Protein AF-A0A7S4VKI8-F1 (afdb_monomer)

InterPro domains:
  IPR000719 Protein kinase domain [PF00069] (11-103)
  IPR000719 Protein kinase domain [PS50011] (1-103)
  IPR011009 Protein kinase-like domain superfamily [SSF56112] (11-109)

Sequence (135 aa):
SITPPITPFDGHAVDMWGVGTILFTMLVGFDVENGNESEERFVEWAFHNISRGKIHKVLNYLNKEKKIDITFSPELKSLMLEMFWEYPKQRLSLKQVRSHPWMKIGERQTPHVAPRYSGIPQVVTVVSNSRHTHG

Foldseek 3Di:
DDDDDDDDDDVQLVVLLVVLLVVVCQQQVDPPPPDDPVNVVLSVVCLVCLLVLNNVVNVCCCCPVVVSPADDDPQRSVLSNQSSHPDSVSHDGPVVSCVGVVVCVVVVDDDDDDDPDDDGDDDGPDPDDDDDDDD

Mean predicted aligned error: 11.75 Å

Secondary structure (DSSP, 8-state):
--PPP-PPP-HHHHHHHHHHHHHHHHHHT--SSS--HHHHHHHHHHHHHHTTT-HHHHHHHHHHTS-------HHHHHHHHHHS-SSGGGSPPHHHHHHSHHHHHGGG--S-------S----------------

pLDDT: mean 76.26, std 21.87, range [31.27, 96.5]

Radius of gyration: 18.53 Å; Cα contacts (8 Å, |Δi|>4): 76; chains: 1; bounding box: 71×33×47 Å

Nearest PDB structures (foldseek):
  4czu-assembly1_C  TM=5.979E-01  e=2.780E-02  Arabidopsis thaliana
  4ftt-assembly1_A  TM=5.804E-01  e=5.148E-02  Homo sapiens
  4qp1-assembly2_B  TM=5.967E-01  e=2.470E-01  Homo sapiens
  4fv6-assembly1_A  TM=5.883E-01  e=7.157E-01  Homo sapiens
  7n61-assembly1_1F  TM=1.951E-01  e=7.520E+00  Chlamydomonas reinhardtii

Solvent-accessible surface area (backbone atoms only — not comparable to full-atom values): 8586 Å² total; per-residue (Å²): 136,83,77,76,81,81,74,79,85,58,64,69,44,50,50,30,38,53,53,43,50,52,53,51,37,70,72,73,64,66,64,81,89,75,58,48,75,70,48,54,55,44,53,55,54,39,53,60,31,28,36,68,74,36,48,66,59,46,44,50,44,38,36,70,75,66,62,66,76,66,82,76,53,73,49,52,49,50,54,53,40,38,29,36,33,77,53,54,91,66,27,50,50,72,72,50,51,70,66,33,68,51,64,52,54,67,80,75,63,76,84,90,72,82,78,82,87,80,90,72,91,86,84,72,89,79,81,80,81,89,82,86,86,81,134

Organism: NCBI:txid49249

Structure (mmCIF, N/CA/C/O backbone):
data_AF-A0A7S4VKI8-F1
#
_entry.id   AF-A0A7S4VKI8-F1
#
loop_
_atom_site.group_PDB
_atom_site.id
_atom_site.type_symbol
_atom_site.label_atom_id
_atom_site.label_alt_id
_atom_site.label_comp_id
_atom_site.label_asym_id
_atom_site.label_entity_id
_atom_site.label_seq_id
_atom_site.pdbx_PDB_ins_code
_atom_site.Cartn_x
_atom_site.Cartn_y
_atom_site.Cartn_z
_atom_site.occupancy
_atom_site.B_iso_or_equiv
_atom_site.auth_seq_id
_atom_site.auth_comp_id
_atom_site.auth_asym_id
_atom_site.auth_atom_id
_atom_site.pdbx_PDB_model_num
ATOM 1 N N . SER A 1 1 ? 37.510 -3.211 -14.415 1.00 51.81 1 SER A N 1
ATOM 2 C CA . SER A 1 1 ? 36.285 -2.596 -13.875 1.00 51.81 1 SER A CA 1
ATOM 3 C C . SER A 1 1 ? 35.094 -3.447 -14.252 1.00 51.81 1 SER A C 1
ATOM 5 O O . SER A 1 1 ? 34.916 -3.699 -15.434 1.00 51.81 1 SER A O 1
ATOM 7 N N . ILE A 1 2 ? 34.337 -3.941 -13.272 1.00 59.78 2 ILE A N 1
ATOM 8 C CA . ILE A 1 2 ? 33.101 -4.697 -13.507 1.00 59.78 2 ILE A CA 1
ATOM 9 C C . ILE A 1 2 ? 31.965 -3.683 -13.394 1.00 59.78 2 ILE A C 1
ATOM 11 O O . ILE A 1 2 ? 31.679 -3.195 -12.304 1.00 59.78 2 ILE A O 1
ATOM 15 N N . THR A 1 3 ? 31.379 -3.295 -14.520 1.00 59.41 3 THR A N 1
ATOM 16 C CA . THR A 1 3 ? 30.132 -2.528 -14.537 1.00 59.41 3 THR A CA 1
ATOM 17 C C . THR A 1 3 ? 29.025 -3.409 -13.954 1.00 59.41 3 THR A C 1
ATOM 19 O O . THR A 1 3 ? 28.886 -4.556 -14.391 1.00 59.41 3 THR A O 1
ATOM 22 N N . PRO A 1 4 ? 28.250 -2.936 -12.960 1.00 62.28 4 PRO A N 1
ATOM 23 C CA . PRO A 1 4 ? 27.121 -3.704 -12.457 1.00 62.28 4 PRO A CA 1
ATOM 24 C C . PRO A 1 4 ? 26.137 -3.961 -13.610 1.00 62.28 4 PRO A C 1
ATOM 26 O O . PRO A 1 4 ? 25.964 -3.086 -14.465 1.00 62.28 4 PRO A O 1
ATOM 29 N N . PRO A 1 5 ? 25.518 -5.152 -13.678 1.00 62.97 5 PRO A N 1
ATOM 30 C CA . PRO A 1 5 ? 24.579 -5.469 -14.741 1.00 62.97 5 PRO A CA 1
ATOM 31 C C . PRO A 1 5 ? 23.434 -4.457 -14.718 1.00 62.97 5 PRO A C 1
ATOM 33 O O . PRO A 1 5 ? 22.766 -4.278 -13.700 1.00 62.97 5 PRO A O 1
ATOM 36 N N . ILE A 1 6 ? 23.224 -3.791 -15.853 1.00 67.75 6 ILE A N 1
ATOM 37 C CA . ILE A 1 6 ? 22.107 -2.874 -16.055 1.00 67.75 6 ILE A CA 1
ATOM 38 C C . ILE A 1 6 ? 20.851 -3.740 -16.057 1.00 67.75 6 ILE A C 1
ATOM 40 O O . ILE A 1 6 ? 20.552 -4.424 -17.036 1.00 67.75 6 ILE A O 1
ATOM 44 N N . THR A 1 7 ? 20.139 -3.779 -14.935 1.00 68.12 7 THR A N 1
ATOM 45 C CA . THR A 1 7 ? 18.820 -4.403 -14.899 1.00 68.12 7 THR A CA 1
ATOM 46 C C . THR A 1 7 ? 17.894 -3.582 -15.796 1.00 68.12 7 THR A C 1
ATOM 48 O O . THR A 1 7 ? 17.772 -2.376 -15.564 1.00 68.12 7 THR A O 1
ATOM 51 N N . PRO A 1 8 ? 17.262 -4.184 -16.819 1.00 74.56 8 PRO A N 1
ATOM 52 C CA . PRO A 1 8 ? 16.363 -3.451 -17.696 1.00 74.56 8 PRO A CA 1
ATOM 53 C C . PRO A 1 8 ? 15.195 -2.877 -16.889 1.00 74.56 8 PRO A C 1
ATOM 55 O O . PRO A 1 8 ? 14.645 -3.539 -16.006 1.00 74.56 8 PRO A O 1
ATOM 58 N N . PHE A 1 9 ? 14.850 -1.628 -17.189 1.00 82.06 9 PHE A N 1
ATOM 59 C CA . PHE A 1 9 ? 13.704 -0.930 -16.619 1.00 82.06 9 PHE A CA 1
ATOM 60 C C . PHE A 1 9 ? 12.400 -1.653 -16.992 1.00 82.06 9 PHE A C 1
ATOM 62 O O . PHE A 1 9 ? 12.166 -1.946 -18.163 1.00 82.06 9 PHE A O 1
ATOM 69 N N . ASP A 1 10 ? 11.553 -1.930 -16.001 1.00 88.12 10 ASP A N 1
ATOM 70 C CA . ASP A 1 10 ? 10.248 -2.568 -16.190 1.00 88.12 10 ASP A CA 1
ATOM 71 C C . ASP A 1 10 ? 9.138 -1.514 -16.083 1.00 88.12 10 ASP A C 1
ATOM 73 O O . ASP A 1 10 ? 8.677 -1.177 -14.988 1.00 88.12 10 ASP A O 1
ATOM 77 N N . GLY A 1 11 ? 8.735 -0.968 -17.234 1.00 91.06 11 GLY A N 1
ATOM 78 C CA . GLY A 1 11 ? 7.697 0.062 -17.309 1.00 91.06 11 GLY A CA 1
ATOM 79 C C . GLY A 1 11 ? 6.342 -0.418 -16.791 1.00 91.06 11 GLY A C 1
ATOM 80 O O . GLY A 1 11 ? 5.656 0.327 -16.101 1.00 91.06 11 GLY A O 1
ATOM 81 N N . HIS A 1 12 ? 5.993 -1.689 -17.009 1.00 93.12 12 HIS A N 1
ATOM 82 C CA . HIS A 1 12 ? 4.738 -2.240 -16.501 1.00 93.12 12 HIS A CA 1
ATOM 83 C C . HIS A 1 12 ? 4.726 -2.296 -14.977 1.00 93.12 12 HIS A C 1
ATOM 85 O O . HIS A 1 12 ? 3.722 -1.960 -14.354 1.00 93.12 12 HIS A O 1
ATOM 91 N N . ALA A 1 13 ? 5.838 -2.678 -14.351 1.00 92.31 13 ALA A N 1
ATOM 92 C CA . ALA A 1 13 ? 5.924 -2.663 -12.898 1.00 92.31 13 ALA A CA 1
ATOM 93 C C . ALA A 1 13 ? 5.850 -1.238 -12.320 1.00 92.31 13 ALA A C 1
ATOM 95 O O . ALA A 1 13 ? 5.337 -1.057 -11.211 1.00 92.31 13 ALA A O 1
ATOM 96 N N . VAL A 1 14 ? 6.347 -0.230 -13.046 1.00 92.75 14 VAL A N 1
ATOM 97 C CA . VAL A 1 14 ? 6.211 1.192 -12.680 1.00 92.75 14 VAL A CA 1
ATOM 98 C C . VAL A 1 14 ? 4.758 1.647 -12.802 1.00 92.75 14 VAL A C 1
ATOM 100 O O . VAL A 1 14 ? 4.240 2.237 -11.855 1.00 92.75 14 VAL A O 1
ATOM 103 N N . ASP A 1 15 ? 4.070 1.290 -13.890 1.00 94.25 15 ASP A N 1
ATOM 104 C CA . ASP A 1 15 ? 2.642 1.576 -14.061 1.00 94.25 15 ASP A CA 1
ATOM 105 C C . ASP A 1 15 ? 1.826 1.008 -12.894 1.00 94.25 15 ASP A C 1
ATOM 107 O O . ASP A 1 15 ? 0.970 1.691 -12.339 1.00 94.25 15 ASP A O 1
ATOM 111 N N . MET A 1 16 ? 2.119 -0.221 -12.456 1.00 94.44 16 MET A N 1
ATOM 112 C CA . MET A 1 16 ? 1.402 -0.852 -11.339 1.00 94.44 16 MET A CA 1
ATOM 113 C C . MET A 1 16 ? 1.620 -0.135 -10.005 1.00 94.44 16 MET A C 1
ATOM 115 O O . MET A 1 16 ? 0.681 -0.038 -9.214 1.00 94.44 16 MET A O 1
ATOM 119 N N . TRP A 1 17 ? 2.806 0.439 -9.779 1.00 92.88 17 TRP A N 1
ATOM 120 C CA . TRP A 1 17 ? 3.033 1.319 -8.630 1.00 92.88 17 TRP A CA 1
ATOM 121 C C . TRP A 1 17 ? 2.169 2.580 -8.722 1.00 92.88 17 TRP A C 1
ATOM 123 O O . TRP A 1 17 ? 1.481 2.927 -7.765 1.00 92.88 17 TRP A O 1
ATOM 133 N N . GLY A 1 18 ? 2.146 3.234 -9.888 1.00 93.12 18 GLY A N 1
ATOM 134 C CA . GLY A 1 18 ? 1.326 4.425 -10.125 1.00 93.12 18 GLY A CA 1
ATOM 135 C C . GLY A 1 18 ? -0.173 4.169 -9.936 1.00 93.12 18 GLY A C 1
ATOM 136 O O . GLY A 1 18 ? -0.851 4.937 -9.255 1.00 93.12 18 GLY A O 1
ATOM 137 N N . VAL A 1 19 ? -0.688 3.054 -10.460 1.00 94.25 19 VAL A N 1
ATOM 138 C CA . VAL A 1 19 ? -2.093 2.650 -10.276 1.00 94.25 19 VAL A CA 1
ATOM 139 C C . VAL A 1 19 ? -2.399 2.389 -8.799 1.00 94.25 19 VAL A C 1
ATOM 141 O O . VAL A 1 19 ? -3.451 2.804 -8.315 1.00 94.25 19 VAL A O 1
ATOM 144 N N . GLY A 1 20 ? -1.484 1.747 -8.065 1.00 93.62 20 GLY A N 1
ATOM 145 C CA . GLY A 1 20 ? -1.628 1.534 -6.623 1.00 93.62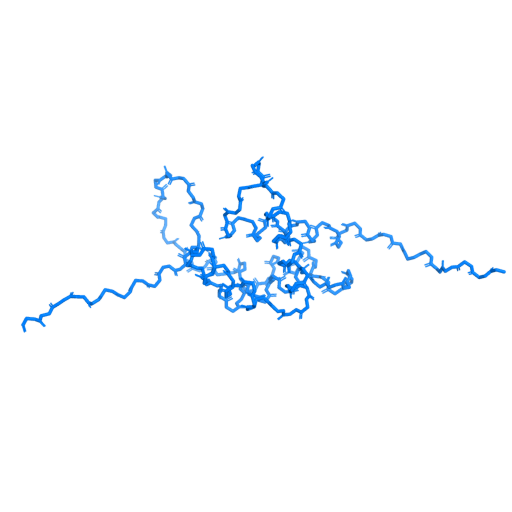 20 GLY A CA 1
ATOM 146 C C . GLY A 1 20 ? -1.696 2.853 -5.853 1.00 93.62 20 GLY A C 1
ATOM 147 O O . GLY A 1 20 ? -2.535 3.008 -4.965 1.00 93.62 20 GLY A O 1
ATOM 148 N N . THR A 1 21 ? -0.852 3.821 -6.222 1.00 92.06 21 THR A N 1
ATOM 149 C CA . THR A 1 21 ? -0.841 5.169 -5.634 1.00 92.06 21 THR A CA 1
ATOM 150 C C . THR A 1 21 ? -2.176 5.866 -5.853 1.00 92.06 21 THR A C 1
ATOM 152 O O . THR A 1 21 ? -2.777 6.344 -4.894 1.00 92.06 21 THR A O 1
ATOM 155 N N . ILE A 1 22 ? -2.685 5.857 -7.088 1.00 90.88 22 ILE A N 1
ATOM 156 C CA . ILE A 1 22 ? -3.984 6.449 -7.432 1.00 90.88 22 ILE A CA 1
ATOM 157 C C . ILE A 1 22 ? -5.111 5.783 -6.633 1.00 90.88 22 ILE A C 1
ATOM 159 O O . ILE A 1 22 ? -5.941 6.479 -6.050 1.00 90.88 22 ILE A O 1
ATOM 163 N N . LEU A 1 23 ? -5.120 4.448 -6.539 1.00 92.12 23 LEU A N 1
ATOM 164 C CA . LEU A 1 23 ? -6.106 3.713 -5.745 1.00 92.12 23 LEU A CA 1
ATOM 165 C C . LEU A 1 23 ? -6.066 4.115 -4.263 1.00 92.12 23 LEU A C 1
ATOM 167 O O . LEU A 1 23 ? -7.112 4.409 -3.689 1.00 92.12 23 LEU A O 1
ATOM 171 N N . PHE A 1 24 ? -4.881 4.163 -3.647 1.00 90.25 24 PHE A N 1
ATOM 172 C CA . PHE A 1 24 ? -4.726 4.598 -2.255 1.00 90.25 24 PHE A CA 1
ATOM 173 C C . PHE A 1 24 ? -5.261 6.014 -2.040 1.00 90.25 24 PHE A C 1
ATOM 175 O O . PHE A 1 24 ? -6.038 6.239 -1.113 1.00 90.25 24 PHE A O 1
ATOM 182 N N . THR A 1 25 ? -4.886 6.949 -2.912 1.00 87.00 25 THR A N 1
ATOM 183 C CA . THR A 1 25 ? -5.330 8.343 -2.834 1.00 87.00 25 THR A CA 1
ATOM 184 C C . THR A 1 25 ? -6.846 8.453 -2.949 1.00 87.00 25 THR A C 1
ATOM 186 O O . THR A 1 25 ? -7.455 9.134 -2.130 1.00 87.00 25 THR A O 1
ATOM 189 N N . MET A 1 26 ? -7.475 7.735 -3.887 1.00 87.44 26 MET A N 1
ATOM 190 C CA . MET A 1 26 ? -8.937 7.729 -4.036 1.00 87.44 26 MET A CA 1
ATOM 191 C C . MET A 1 26 ? -9.661 7.158 -2.810 1.00 87.44 26 MET A C 1
ATOM 193 O O . MET A 1 26 ? -10.771 7.584 -2.510 1.00 87.44 26 MET A O 1
ATOM 197 N N . LEU A 1 27 ? -9.052 6.202 -2.102 1.00 87.81 27 LEU A N 1
ATOM 198 C CA . LEU A 1 27 ? -9.641 5.588 -0.909 1.00 87.81 27 LEU A CA 1
ATOM 199 C C . LEU A 1 27 ? -9.487 6.452 0.343 1.00 87.81 27 LEU A C 1
ATOM 201 O O . LEU A 1 27 ? -10.387 6.478 1.176 1.00 87.81 27 LEU A O 1
ATOM 205 N N . VAL A 1 28 ? -8.337 7.108 0.507 1.00 84.94 28 VAL A N 1
ATOM 206 C CA . VAL A 1 28 ? -8.031 7.894 1.712 1.00 84.94 28 VAL A CA 1
ATOM 207 C C . VAL A 1 28 ? -8.466 9.355 1.579 1.00 84.94 28 VAL A C 1
ATOM 209 O O . VAL A 1 28 ? -8.716 10.002 2.590 1.00 84.94 28 VAL A O 1
ATOM 212 N N . GLY A 1 29 ? -8.595 9.863 0.351 1.00 77.31 29 GLY A N 1
ATOM 213 C CA . GLY A 1 29 ? -9.047 11.226 0.077 1.00 77.31 29 GLY A CA 1
ATOM 214 C C . GLY A 1 29 ? -7.979 12.294 0.323 1.00 77.31 29 GLY A C 1
ATOM 215 O O . GLY A 1 29 ? -8.306 13.361 0.831 1.00 77.31 29 GLY A O 1
ATOM 216 N N . PHE A 1 30 ? -6.710 12.019 -0.003 1.00 68.56 30 PHE A N 1
ATOM 217 C CA . PHE A 1 30 ? -5.667 13.049 0.062 1.00 68.56 30 PHE A CA 1
ATOM 218 C C . PHE A 1 30 ? -5.870 14.110 -1.021 1.00 68.56 30 PHE A C 1
ATOM 220 O O . PHE A 1 30 ? -6.021 13.772 -2.197 1.00 68.56 30 PHE A O 1
ATOM 227 N N . ASP A 1 31 ? -5.819 15.379 -0.620 1.00 62.97 31 ASP A N 1
ATOM 228 C CA . ASP A 1 31 ? -5.747 16.511 -1.538 1.00 62.97 31 ASP A CA 1
ATOM 229 C C . ASP A 1 31 ? -4.326 16.585 -2.115 1.00 62.97 31 ASP A C 1
ATOM 231 O O . ASP A 1 31 ? -3.389 17.065 -1.482 1.00 62.97 31 ASP A O 1
ATOM 235 N N . VAL A 1 32 ? -4.155 16.025 -3.312 1.00 55.22 32 VAL A N 1
ATOM 236 C CA . VAL A 1 32 ? -2.877 16.040 -4.036 1.00 55.22 32 VAL A CA 1
ATOM 237 C C . VAL A 1 32 ? -2.570 17.399 -4.670 1.00 55.22 32 VAL A C 1
ATOM 239 O O . VAL A 1 32 ? -1.440 17.607 -5.102 1.00 55.22 32 VAL A O 1
ATOM 242 N N . GLU A 1 33 ? -3.541 18.314 -4.744 1.00 54.00 33 GLU A N 1
ATOM 243 C CA . GLU A 1 33 ? -3.376 19.622 -5.388 1.00 54.00 33 GLU A CA 1
ATOM 244 C C . GLU A 1 33 ? -2.846 20.679 -4.408 1.00 54.00 33 GLU A C 1
ATOM 246 O O . GLU A 1 33 ? -2.078 21.550 -4.814 1.00 54.00 33 GLU A O 1
ATOM 251 N N . ASN A 1 34 ? -3.186 20.571 -3.117 1.00 53.38 34 ASN A N 1
ATOM 252 C CA . ASN A 1 34 ? -2.763 21.510 -2.063 1.00 53.38 34 ASN A CA 1
ATOM 253 C C . ASN A 1 34 ? -1.766 20.916 -1.054 1.00 53.38 34 ASN A C 1
ATOM 255 O O . ASN A 1 34 ? -1.610 21.447 0.051 1.00 53.38 34 ASN A O 1
ATOM 259 N N . GLY A 1 35 ? -1.090 19.833 -1.448 1.00 59.44 35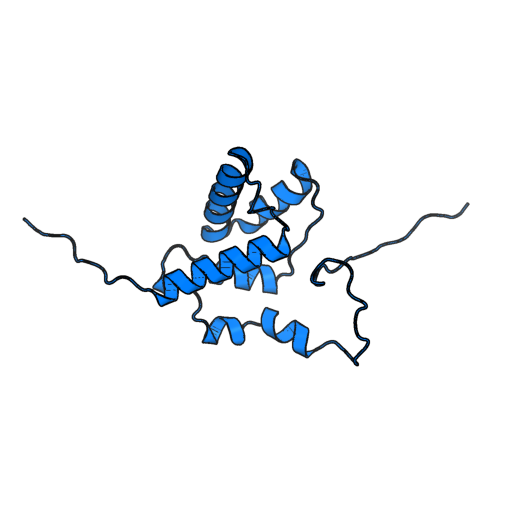 GLY A N 1
ATOM 260 C CA . GLY A 1 35 ? -0.134 19.097 -0.628 1.00 59.44 35 GLY A CA 1
ATOM 261 C C . GLY A 1 35 ? 0.896 20.002 0.052 1.00 59.44 35 GLY A C 1
ATOM 262 O O . GLY A 1 35 ? 1.743 20.591 -0.616 1.00 59.44 35 GLY A O 1
ATOM 263 N N . ASN A 1 36 ? 0.863 20.113 1.380 1.00 69.12 36 ASN A N 1
ATOM 264 C CA . ASN A 1 36 ? 1.957 20.742 2.128 1.00 69.12 36 ASN A CA 1
ATOM 265 C C . ASN A 1 36 ? 3.076 19.721 2.421 1.00 69.12 36 ASN A C 1
ATOM 267 O O . ASN A 1 36 ? 2.871 18.512 2.328 1.00 69.12 36 ASN A O 1
ATOM 271 N N . GLU A 1 37 ? 4.261 20.185 2.836 1.00 71.75 37 GLU A N 1
ATOM 272 C CA . GLU A 1 37 ? 5.427 19.320 3.119 1.00 71.75 37 GLU A CA 1
ATOM 273 C C . GLU A 1 37 ? 5.098 18.158 4.086 1.00 71.75 37 GLU A C 1
ATOM 275 O O . GLU A 1 37 ? 5.683 17.075 4.017 1.00 71.75 37 GLU A O 1
ATOM 280 N N . SER A 1 38 ? 4.132 18.345 4.995 1.00 76.19 38 SER A N 1
ATOM 281 C CA . SER A 1 38 ? 3.713 17.286 5.920 1.00 76.19 38 SER A CA 1
ATOM 282 C C . SER A 1 38 ? 2.924 16.165 5.234 1.00 76.19 38 SER A C 1
ATOM 284 O O . SER A 1 38 ? 2.970 15.019 5.688 1.00 76.19 38 SER A O 1
ATOM 286 N N . GLU A 1 39 ? 2.227 16.465 4.139 1.00 77.19 39 GLU A N 1
ATOM 287 C CA . GLU A 1 39 ? 1.479 15.496 3.338 1.00 77.19 39 GLU A CA 1
ATOM 288 C C . GLU A 1 39 ? 2.407 14.709 2.420 1.00 77.19 39 GLU A C 1
ATOM 290 O O . GLU A 1 39 ? 2.297 13.486 2.374 1.00 77.19 39 GLU A O 1
ATOM 295 N N . GLU A 1 40 ? 3.395 15.358 1.801 1.00 80.62 40 GLU A N 1
ATOM 296 C CA . GLU A 1 40 ? 4.441 14.663 1.039 1.00 80.62 40 GLU A CA 1
ATOM 297 C C . GLU A 1 40 ? 5.192 13.657 1.922 1.00 80.62 40 GLU A C 1
ATOM 299 O O . GLU A 1 40 ? 5.255 12.463 1.614 1.00 80.62 40 GLU A O 1
ATOM 304 N N . ARG A 1 41 ? 5.657 14.104 3.099 1.00 85.31 41 ARG A N 1
ATOM 305 C CA . ARG A 1 41 ? 6.310 13.233 4.093 1.00 85.31 41 ARG A CA 1
ATOM 306 C C . ARG A 1 41 ? 5.402 12.093 4.550 1.00 85.31 41 ARG A C 1
ATOM 308 O O . ARG A 1 41 ? 5.879 10.982 4.792 1.00 85.31 41 ARG A O 1
ATOM 315 N N . PHE A 1 42 ? 4.099 12.347 4.687 1.00 87.06 42 PHE A N 1
ATOM 316 C CA . PHE A 1 42 ? 3.140 11.298 5.012 1.00 87.06 42 PHE A CA 1
ATOM 317 C C . PHE A 1 42 ? 3.043 10.263 3.885 1.00 87.06 42 PHE A C 1
ATOM 319 O O . PHE A 1 42 ? 3.079 9.068 4.172 1.00 87.06 42 PHE A O 1
ATOM 326 N N . VAL A 1 43 ? 2.920 10.695 2.628 1.00 86.31 43 VAL A N 1
ATOM 327 C CA . VAL A 1 43 ? 2.780 9.808 1.466 1.00 86.31 43 VAL A CA 1
ATOM 328 C C . VAL A 1 43 ? 4.015 8.915 1.322 1.00 86.31 43 VAL A C 1
ATOM 330 O O . VAL A 1 43 ? 3.884 7.694 1.195 1.00 86.31 43 VAL A O 1
ATOM 333 N N . GLU A 1 44 ? 5.213 9.489 1.446 1.00 89.62 44 GLU A N 1
ATOM 334 C CA . GLU A 1 44 ? 6.468 8.732 1.469 1.00 89.62 44 GLU A CA 1
ATOM 335 C C . GLU A 1 44 ? 6.491 7.697 2.601 1.00 89.62 44 GLU A C 1
ATOM 337 O O . GLU A 1 44 ? 6.770 6.512 2.379 1.00 89.62 44 GLU A O 1
ATOM 342 N N . TRP A 1 45 ? 6.149 8.118 3.823 1.00 93.69 45 TRP A N 1
ATOM 343 C CA . TRP A 1 45 ? 6.078 7.230 4.982 1.00 93.69 45 TRP A CA 1
ATOM 344 C C . TRP A 1 45 ? 5.036 6.117 4.797 1.00 93.69 45 TRP A C 1
ATOM 346 O O . TRP A 1 45 ? 5.283 4.962 5.173 1.00 93.69 45 TRP A O 1
ATOM 356 N N . ALA A 1 46 ? 3.883 6.430 4.207 1.00 92.75 46 ALA A N 1
ATOM 357 C CA . ALA A 1 46 ? 2.806 5.485 3.966 1.00 92.75 46 ALA A CA 1
ATOM 358 C C . ALA A 1 46 ? 3.256 4.401 2.985 1.00 92.75 46 ALA A C 1
ATOM 360 O O . ALA A 1 46 ? 3.207 3.216 3.329 1.00 92.75 46 ALA A O 1
ATOM 361 N N . PHE A 1 47 ? 3.781 4.777 1.816 1.00 93.25 47 PHE A N 1
ATOM 362 C CA . PHE A 1 47 ? 4.249 3.807 0.824 1.00 93.25 47 PHE A CA 1
ATOM 363 C C . PHE A 1 47 ? 5.464 3.010 1.301 1.00 93.25 47 PHE A C 1
ATOM 365 O O . PHE A 1 47 ? 5.534 1.809 1.039 1.00 93.25 47 PHE A O 1
ATOM 372 N N . HIS A 1 48 ? 6.361 3.609 2.093 1.00 93.81 48 HIS A N 1
ATOM 373 C CA . HIS A 1 48 ? 7.451 2.884 2.752 1.00 93.81 48 HIS A CA 1
ATOM 374 C C . HIS A 1 48 ? 6.945 1.764 3.678 1.00 93.81 48 HIS A C 1
ATOM 376 O O . HIS A 1 48 ? 7.563 0.697 3.766 1.00 93.81 48 HIS A O 1
ATOM 382 N N . ASN A 1 49 ? 5.851 2.003 4.409 1.00 95.75 49 ASN A N 1
ATOM 383 C CA . ASN A 1 49 ? 5.265 1.007 5.305 1.00 95.75 49 ASN A CA 1
ATOM 384 C C . ASN A 1 49 ? 4.435 -0.028 4.541 1.00 95.75 49 ASN A C 1
ATOM 386 O O . ASN A 1 49 ? 4.538 -1.218 4.843 1.00 95.75 49 ASN A O 1
ATOM 390 N N . ILE A 1 50 ? 3.637 0.395 3.559 1.00 94.88 50 ILE A N 1
ATOM 391 C CA . ILE A 1 50 ? 2.799 -0.502 2.753 1.00 94.88 50 ILE A CA 1
ATOM 392 C C . ILE A 1 50 ? 3.673 -1.506 1.996 1.00 94.88 50 ILE A C 1
ATOM 394 O O . ILE A 1 50 ? 3.435 -2.705 2.125 1.00 94.88 50 ILE A O 1
ATOM 398 N N . SER A 1 51 ? 4.739 -1.056 1.325 1.00 94.12 51 SER A N 1
ATOM 399 C CA . SER A 1 51 ? 5.644 -1.942 0.570 1.00 94.12 51 SER A CA 1
ATOM 400 C C . SER A 1 51 ? 6.366 -2.986 1.428 1.00 94.12 51 SER A C 1
ATOM 402 O O . SER A 1 51 ? 6.837 -4.000 0.921 1.00 94.12 51 SER A O 1
ATOM 404 N N . ARG A 1 52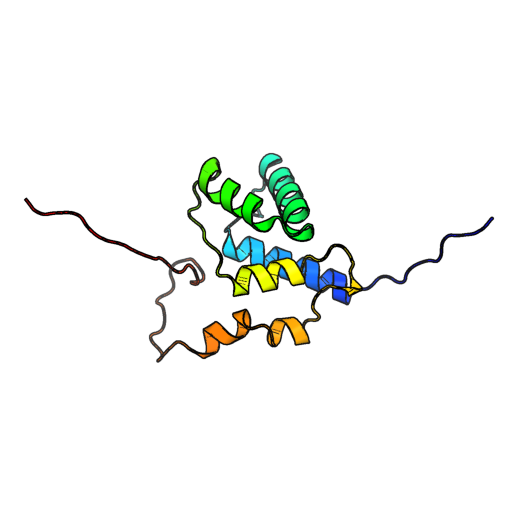 ? 6.409 -2.775 2.751 1.00 93.81 52 ARG A N 1
ATOM 405 C CA . ARG A 1 52 ? 6.986 -3.691 3.749 1.00 93.81 52 ARG A CA 1
ATOM 406 C C . ARG A 1 52 ? 5.940 -4.508 4.508 1.00 93.81 52 ARG A C 1
ATOM 408 O O . ARG A 1 52 ? 6.232 -5.015 5.592 1.00 93.81 52 ARG A O 1
ATOM 415 N N . GLY A 1 53 ? 4.706 -4.590 4.010 1.00 93.44 53 GLY A N 1
ATOM 416 C CA . GLY A 1 53 ? 3.636 -5.361 4.653 1.00 93.44 53 GLY A CA 1
ATOM 417 C C . GLY A 1 53 ? 3.003 -4.681 5.874 1.00 93.44 53 G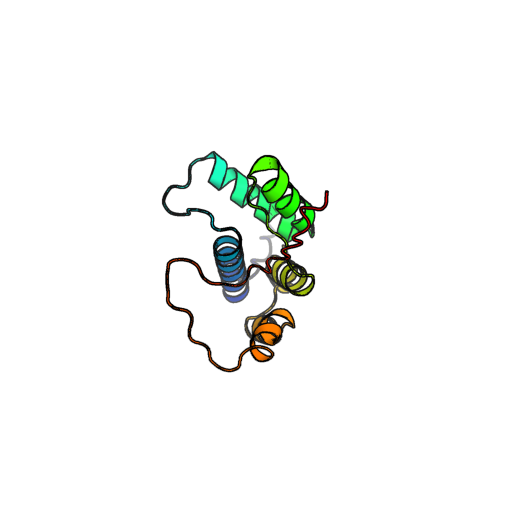LY A C 1
ATOM 418 O O . GLY A 1 53 ? 2.209 -5.289 6.589 1.00 93.44 53 GLY A O 1
ATOM 419 N N . LYS A 1 54 ? 3.329 -3.413 6.156 1.00 95.88 54 LYS A N 1
ATOM 420 C CA . LYS A 1 54 ? 2.908 -2.695 7.374 1.00 95.88 54 LYS A CA 1
ATOM 421 C C . LYS A 1 54 ? 1.705 -1.777 7.140 1.00 95.88 54 LYS A C 1
ATOM 423 O O . LYS A 1 54 ? 1.579 -0.750 7.803 1.00 95.88 54 LYS A O 1
ATOM 428 N N . ILE A 1 55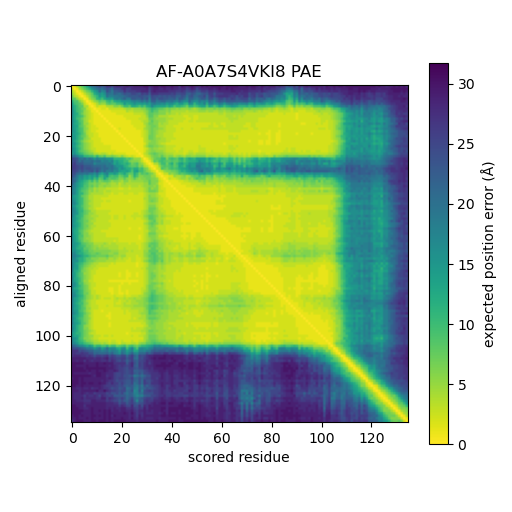 ? 0.780 -2.159 6.256 1.00 94.75 55 ILE A N 1
ATOM 429 C CA . ILE A 1 55 ? -0.427 -1.369 5.941 1.00 94.75 55 ILE A CA 1
ATOM 430 C C . ILE A 1 55 ? -1.273 -1.029 7.181 1.00 94.75 55 ILE A C 1
ATOM 432 O O . ILE A 1 55 ? -1.843 0.053 7.273 1.00 94.75 55 ILE A O 1
ATOM 436 N N . HIS A 1 56 ? -1.289 -1.902 8.194 1.00 95.12 56 HIS A N 1
ATOM 437 C CA . HIS A 1 56 ? -1.972 -1.644 9.466 1.00 95.12 56 HIS A CA 1
ATOM 438 C C . HIS A 1 56 ? -1.432 -0.404 10.199 1.00 95.12 56 HIS A C 1
ATOM 440 O O . HIS A 1 56 ? -2.204 0.300 10.843 1.00 95.12 56 HIS A O 1
ATOM 446 N N . LYS A 1 57 ? -0.126 -0.104 10.095 1.00 96.50 57 LYS A N 1
ATOM 447 C CA . LYS A 1 57 ? 0.461 1.097 10.708 1.00 96.50 57 LYS A CA 1
ATOM 448 C C . LYS A 1 57 ? -0.088 2.360 10.062 1.00 96.50 57 LYS A C 1
ATOM 450 O O . LYS A 1 57 ? -0.426 3.299 10.773 1.00 96.50 57 LYS A O 1
ATOM 455 N N . VAL A 1 58 ? -0.214 2.342 8.736 1.00 94.50 58 VAL A N 1
ATOM 456 C CA . VAL A 1 58 ? -0.765 3.457 7.961 1.00 94.50 58 VAL A CA 1
ATOM 457 C C . VAL A 1 58 ? -2.227 3.684 8.328 1.00 94.50 58 VAL A C 1
ATOM 459 O O . VAL A 1 58 ? -2.585 4.789 8.715 1.00 94.50 58 VAL A O 1
ATOM 462 N N . LEU A 1 59 ? -3.048 2.629 8.322 1.00 92.31 59 LEU A N 1
ATOM 463 C CA . LEU A 1 59 ? -4.461 2.725 8.710 1.00 92.31 59 LEU A CA 1
ATOM 464 C C . LEU A 1 59 ? -4.643 3.225 10.151 1.00 92.31 59 LEU A C 1
ATOM 466 O O . LEU A 1 59 ? -5.475 4.090 10.410 1.00 92.31 59 LEU A O 1
ATOM 470 N N . ASN A 1 60 ? -3.826 2.740 11.089 1.00 94.50 60 ASN A N 1
ATOM 471 C CA . ASN A 1 60 ? -3.869 3.205 12.475 1.00 94.50 60 ASN A CA 1
ATOM 472 C C . ASN A 1 60 ? -3.525 4.693 12.600 1.00 94.50 60 ASN A C 1
ATOM 474 O O . ASN A 1 60 ? -4.182 5.393 13.364 1.00 94.50 60 ASN A O 1
ATOM 478 N N . TYR A 1 61 ? -2.520 5.170 11.862 1.00 92.19 61 TYR A N 1
ATOM 479 C CA . TYR A 1 61 ? -2.166 6.588 11.837 1.00 92.19 61 TYR A CA 1
ATOM 480 C C . TYR A 1 61 ? -3.307 7.436 11.256 1.00 92.19 61 TYR A C 1
ATOM 482 O O . TYR A 1 61 ? -3.699 8.431 11.862 1.00 92.19 61 TYR A O 1
ATOM 490 N N . LEU A 1 62 ? -3.901 7.010 10.136 1.00 88.31 62 LEU A N 1
ATOM 491 C CA . LEU A 1 62 ? -5.034 7.709 9.519 1.00 88.31 62 LEU A CA 1
ATOM 492 C C . LEU A 1 62 ? -6.231 7.827 10.478 1.00 88.31 62 LEU A C 1
ATOM 494 O O . LEU A 1 62 ? -6.831 8.893 10.596 1.00 88.31 62 LEU A O 1
ATOM 498 N N . ASN A 1 63 ? -6.536 6.767 11.228 1.00 84.94 63 ASN A N 1
ATOM 499 C CA . ASN A 1 63 ? -7.652 6.767 12.177 1.00 84.94 63 ASN A CA 1
ATOM 500 C C . ASN A 1 63 ? -7.362 7.565 13.449 1.00 84.94 63 ASN A C 1
ATOM 502 O O . ASN A 1 63 ? -8.221 8.302 13.933 1.00 84.94 63 ASN A O 1
ATOM 506 N N . LYS A 1 64 ? -6.163 7.420 14.019 1.00 90.12 64 LYS A N 1
ATOM 507 C CA . LYS A 1 64 ? -5.837 8.014 15.322 1.00 90.12 64 LYS A CA 1
ATOM 508 C C . LYS A 1 64 ? -5.362 9.451 15.215 1.00 90.12 64 LYS A C 1
ATOM 510 O O . LYS A 1 64 ? -5.827 10.275 15.998 1.00 90.12 64 LYS A O 1
ATOM 515 N N . GLU A 1 65 ? -4.494 9.741 14.256 1.00 87.62 65 GLU A N 1
ATOM 516 C CA . GLU A 1 65 ? -3.849 11.047 14.124 1.00 87.62 65 GLU A CA 1
ATOM 517 C C . GLU A 1 65 ? -4.618 11.944 13.154 1.00 87.62 65 GLU A C 1
ATOM 519 O O . GLU A 1 65 ? -4.882 13.101 13.468 1.00 87.62 65 GLU A O 1
ATOM 524 N N . LYS A 1 66 ? -5.039 11.404 12.001 1.00 81.81 66 LYS A N 1
ATOM 525 C CA . LYS A 1 66 ? -5.761 12.175 10.971 1.00 81.81 66 LYS A CA 1
ATOM 526 C C . LYS A 1 66 ? -7.288 12.140 11.110 1.00 81.81 66 LYS A C 1
ATOM 528 O O . LYS A 1 66 ? -7.960 12.904 10.430 1.00 81.81 66 LYS A O 1
ATOM 533 N N . LYS 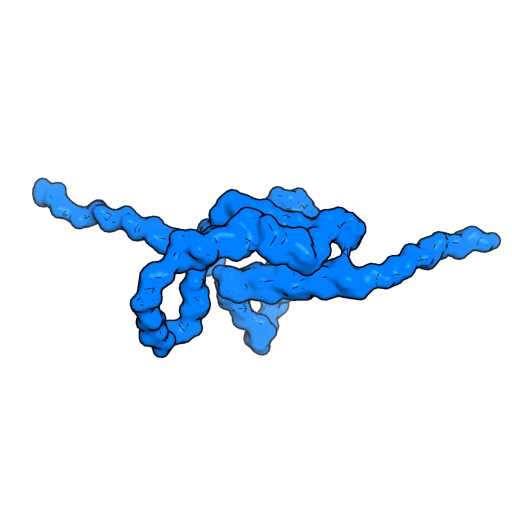A 1 67 ? -7.835 11.298 11.998 1.00 83.81 67 LYS A N 1
ATOM 534 C CA . LYS A 1 67 ? -9.281 11.172 12.282 1.00 83.81 67 LYS A CA 1
ATOM 535 C C . LYS A 1 67 ? -10.152 10.884 11.042 1.00 83.81 67 LYS A C 1
ATOM 537 O O . LYS A 1 67 ? -11.291 11.328 10.985 1.00 83.81 67 LYS A O 1
ATOM 542 N N . ILE A 1 68 ? -9.629 10.126 10.072 1.00 81.94 68 ILE A N 1
ATOM 543 C CA . ILE A 1 68 ? -10.306 9.850 8.784 1.00 81.94 68 ILE A CA 1
ATOM 544 C C . ILE A 1 68 ? -11.336 8.700 8.876 1.00 81.94 68 ILE A C 1
ATOM 546 O O . ILE A 1 68 ? -12.146 8.538 7.974 1.00 81.94 68 ILE A O 1
ATOM 550 N N . ASP A 1 69 ? -11.339 7.930 9.971 1.00 85.00 69 ASP A N 1
ATOM 551 C CA . ASP A 1 69 ? -12.207 6.756 10.208 1.00 85.00 69 ASP A CA 1
ATOM 552 C C . ASP A 1 69 ? -12.360 5.831 8.986 1.00 85.00 69 ASP A C 1
ATOM 554 O O . ASP A 1 69 ? -13.407 5.713 8.350 1.00 85.00 69 ASP A O 1
ATOM 558 N N . ILE A 1 70 ? -11.261 5.166 8.638 1.00 85.44 70 ILE A N 1
ATOM 559 C CA . ILE A 1 70 ? -11.139 4.296 7.479 1.00 85.44 70 ILE A CA 1
ATOM 560 C C . ILE A 1 70 ? -10.737 2.877 7.877 1.00 85.44 70 ILE A C 1
ATOM 562 O O . ILE A 1 70 ? -9.833 2.638 8.683 1.00 85.44 70 ILE A O 1
ATOM 566 N N . THR A 1 71 ? -11.385 1.897 7.251 1.00 89.12 71 THR A N 1
ATOM 567 C CA . THR A 1 71 ? -11.036 0.482 7.378 1.00 89.12 71 THR A CA 1
ATOM 568 C C . THR A 1 71 ? -10.993 -0.165 6.003 1.00 89.12 71 THR A C 1
ATOM 570 O O . THR A 1 71 ? -11.939 -0.073 5.230 1.00 89.12 71 THR A O 1
ATOM 573 N N . PHE A 1 72 ? -9.903 -0.873 5.705 1.00 91.00 72 PHE A N 1
ATOM 574 C CA . PHE A 1 72 ? -9.804 -1.682 4.489 1.00 91.00 72 PHE A CA 1
ATOM 575 C C . PHE A 1 72 ? -10.237 -3.126 4.742 1.00 91.00 72 PHE A C 1
ATOM 577 O O . PHE A 1 72 ? -9.841 -3.734 5.750 1.00 91.00 72 PHE A O 1
ATOM 584 N N . SER A 1 73 ? -10.991 -3.686 3.789 1.00 92.88 73 SER A N 1
ATOM 585 C CA . SER A 1 73 ? -11.314 -5.115 3.768 1.00 92.88 73 SER A CA 1
ATOM 586 C C . SER A 1 73 ? -10.033 -5.959 3.646 1.00 92.88 73 SER A C 1
ATOM 588 O O . SER A 1 73 ? -8.997 -5.449 3.198 1.00 92.88 73 SER A O 1
ATOM 590 N N . PRO A 1 74 ? -10.059 -7.241 4.047 1.00 93.06 74 PRO A N 1
ATOM 591 C CA . PRO A 1 74 ? -8.924 -8.142 3.853 1.00 93.06 74 PRO A CA 1
ATOM 592 C C . PRO A 1 74 ? -8.455 -8.207 2.393 1.00 93.06 74 PRO A C 1
ATOM 594 O O . PRO A 1 74 ? -7.258 -8.135 2.128 1.00 93.06 74 PRO A O 1
ATOM 597 N N . GLU A 1 75 ? -9.389 -8.255 1.444 1.00 94.19 75 GLU A N 1
ATOM 598 C CA . GLU A 1 75 ? -9.099 -8.322 0.011 1.00 94.19 75 GLU A CA 1
ATOM 599 C C . GLU A 1 75 ? -8.464 -7.021 -0.483 1.00 94.19 75 GLU A C 1
ATOM 601 O O . GLU A 1 75 ? -7.490 -7.061 -1.227 1.00 94.19 75 GLU A O 1
ATOM 606 N N . LEU A 1 76 ? -8.956 -5.861 -0.040 1.00 93.75 76 LEU A N 1
ATOM 607 C CA . LEU A 1 76 ? -8.344 -4.583 -0.402 1.00 93.75 76 LEU A CA 1
ATOM 608 C C . LEU A 1 76 ? -6.913 -4.473 0.140 1.00 93.75 76 LEU A C 1
ATOM 610 O O . LEU A 1 76 ? -6.013 -4.023 -0.564 1.00 93.75 76 LEU A O 1
ATOM 614 N N . LYS A 1 77 ? -6.681 -4.921 1.381 1.00 94.44 77 LYS A N 1
ATOM 615 C CA . LYS A 1 77 ? -5.330 -4.970 1.958 1.00 94.44 77 LYS A CA 1
ATOM 616 C C . LYS A 1 77 ? -4.415 -5.877 1.137 1.00 94.44 77 LYS A C 1
ATOM 618 O O . LYS A 1 77 ? -3.298 -5.461 0.854 1.00 94.44 77 LYS A O 1
ATOM 623 N N . SER A 1 78 ? -4.884 -7.065 0.744 1.00 95.06 78 SER A N 1
ATOM 624 C CA . SER A 1 78 ? -4.111 -7.999 -0.092 1.00 95.06 78 SER A CA 1
ATOM 625 C C . SER A 1 78 ? -3.726 -7.355 -1.419 1.00 95.06 78 SER A C 1
ATOM 627 O O . SER A 1 78 ? -2.542 -7.267 -1.728 1.00 95.06 78 SER A O 1
ATOM 629 N N . LEU A 1 79 ? -4.703 -6.782 -2.133 1.00 95.44 79 LEU A N 1
ATOM 630 C CA . LEU A 1 79 ? -4.469 -6.112 -3.412 1.00 95.44 79 LEU A CA 1
ATOM 631 C C . LEU A 1 79 ? -3.414 -5.008 -3.288 1.00 95.44 79 LEU A C 1
ATOM 633 O O . LEU A 1 79 ? -2.470 -4.957 -4.070 1.00 95.44 79 LEU A O 1
ATOM 637 N N . MET A 1 80 ? -3.558 -4.142 -2.284 1.00 94.50 80 MET A N 1
ATOM 638 C CA . MET A 1 80 ? -2.645 -3.022 -2.058 1.00 94.50 80 MET A CA 1
ATOM 639 C C . MET A 1 80 ? -1.223 -3.505 -1.775 1.00 94.50 80 MET A C 1
ATOM 641 O O . MET A 1 80 ? -0.274 -3.029 -2.391 1.00 94.50 80 MET A O 1
ATOM 645 N N . LEU A 1 81 ? -1.061 -4.481 -0.882 1.00 94.75 81 LEU A N 1
ATOM 646 C CA . LEU A 1 81 ? 0.255 -5.043 -0.579 1.00 94.75 81 LEU A CA 1
ATOM 647 C C . LEU A 1 81 ? 0.905 -5.670 -1.820 1.00 94.75 81 LEU A C 1
ATOM 649 O O . LEU A 1 81 ? 2.092 -5.461 -2.059 1.00 94.75 81 LEU A O 1
ATOM 653 N N . GLU A 1 82 ? 0.127 -6.380 -2.635 1.00 95.25 82 GLU A N 1
ATOM 654 C CA . GLU A 1 82 ? 0.617 -7.049 -3.841 1.00 95.25 82 GLU A CA 1
ATOM 655 C C . GLU A 1 82 ? 0.938 -6.079 -4.997 1.00 95.25 82 GLU A C 1
ATOM 657 O O . GLU A 1 82 ? 1.778 -6.382 -5.846 1.00 95.25 82 GLU A O 1
ATOM 662 N N . M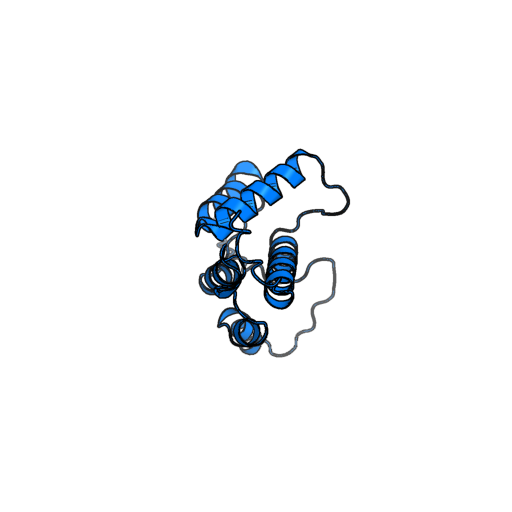ET A 1 83 ? 0.325 -4.892 -5.033 1.00 93.88 83 MET A N 1
ATOM 663 C CA . MET A 1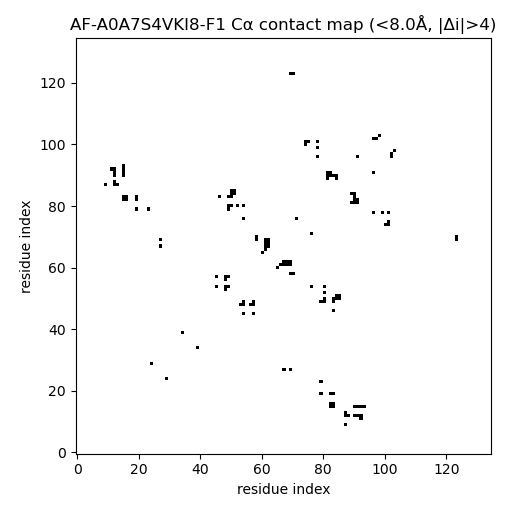 83 ? 0.673 -3.830 -5.989 1.00 93.88 83 MET A CA 1
ATOM 664 C C . MET A 1 83 ? 1.939 -3.060 -5.587 1.00 93.88 83 MET A C 1
ATOM 666 O O . MET A 1 83 ? 2.688 -2.607 -6.453 1.00 93.88 83 MET A O 1
ATOM 670 N N . PHE A 1 84 ? 2.209 -2.947 -4.284 1.00 94.12 84 PHE A N 1
ATOM 671 C CA . PHE A 1 84 ? 3.320 -2.168 -3.729 1.00 94.12 84 PHE A CA 1
ATOM 672 C C . PHE A 1 84 ? 4.548 -2.998 -3.334 1.00 94.12 84 PHE A C 1
ATOM 674 O O . PHE A 1 84 ? 5.393 -2.510 -2.581 1.00 94.12 84 PHE A O 1
ATOM 681 N N . TRP A 1 85 ? 4.701 -4.225 -3.845 1.00 91.19 85 TRP A N 1
ATOM 682 C CA . TRP A 1 85 ? 5.926 -4.999 -3.624 1.00 91.19 85 TRP A CA 1
ATOM 683 C C . TRP A 1 85 ? 7.179 -4.190 -3.990 1.00 91.19 85 TRP A C 1
ATOM 685 O O . TRP A 1 85 ? 7.268 -3.582 -5.064 1.00 91.19 85 TRP A O 1
ATOM 695 N N . GLU A 1 86 ? 8.163 -4.204 -3.087 1.00 87.19 86 GLU A N 1
ATOM 696 C CA . GLU A 1 86 ? 9.436 -3.493 -3.262 1.00 87.19 86 GLU A CA 1
ATOM 697 C C . GLU A 1 86 ? 10.162 -3.980 -4.524 1.00 87.19 86 GLU A C 1
ATOM 699 O O . GLU A 1 86 ? 10.624 -3.169 -5.327 1.00 87.19 86 GLU A O 1
ATOM 704 N N . TYR A 1 87 ? 10.157 -5.295 -4.766 1.00 88.44 87 TYR A N 1
ATOM 705 C CA . TYR A 1 87 ? 10.710 -5.892 -5.978 1.00 88.44 87 TYR A CA 1
ATOM 706 C C . TYR A 1 87 ? 9.714 -5.812 -7.152 1.00 88.44 87 TYR A C 1
ATOM 708 O O . TYR A 1 87 ? 8.656 -6.441 -7.088 1.00 88.44 87 TYR A O 1
ATOM 716 N N . PRO A 1 88 ? 10.060 -5.142 -8.273 1.00 89.12 88 PRO A N 1
ATOM 717 C CA . PRO A 1 88 ? 9.162 -4.947 -9.419 1.00 89.12 88 PRO A CA 1
ATOM 718 C C . PRO A 1 88 ? 8.537 -6.238 -9.966 1.00 89.12 88 PRO A C 1
ATOM 720 O O . PRO A 1 88 ? 7.342 -6.281 -10.234 1.00 89.12 88 PRO A O 1
ATOM 723 N N . LYS A 1 89 ? 9.320 -7.322 -10.041 1.00 89.44 89 LYS A N 1
ATOM 724 C CA . LYS A 1 89 ? 8.878 -8.633 -10.554 1.00 89.44 89 LYS A CA 1
ATOM 725 C C . LYS A 1 89 ? 7.848 -9.347 -9.673 1.00 89.44 89 LYS A C 1
ATOM 727 O O . LYS A 1 89 ? 7.266 -10.333 -10.111 1.00 89.44 89 LYS A O 1
ATOM 732 N N . GLN A 1 90 ? 7.682 -8.908 -8.428 1.00 90.38 90 GLN A N 1
ATOM 733 C CA . GLN A 1 90 ? 6.707 -9.471 -7.493 1.00 90.38 90 GLN A CA 1
ATOM 734 C C . GLN A 1 90 ? 5.372 -8.723 -7.535 1.00 90.38 90 GLN A C 1
ATOM 736 O O . GLN A 1 90 ? 4.391 -9.214 -6.982 1.00 90.38 90 GLN A O 1
ATOM 741 N N . ARG A 1 91 ? 5.319 -7.553 -8.189 1.00 94.00 91 ARG A N 1
ATOM 742 C CA . ARG A 1 91 ? 4.081 -6.784 -8.324 1.00 94.00 91 ARG A CA 1
ATOM 743 C C . ARG A 1 91 ? 3.101 -7.514 -9.229 1.00 94.00 91 ARG A C 1
ATOM 745 O O . ARG A 1 91 ? 3.491 -8.158 -10.204 1.00 94.00 91 ARG A O 1
ATOM 752 N N . LEU A 1 92 ? 1.815 -7.369 -8.931 1.00 95.25 92 LEU A N 1
ATOM 753 C CA . LEU A 1 92 ? 0.768 -7.857 -9.822 1.00 95.25 92 LEU A CA 1
ATOM 754 C C . LEU A 1 92 ? 0.854 -7.163 -11.176 1.00 95.25 92 LEU A C 1
ATOM 756 O O . LEU A 1 92 ? 0.924 -5.944 -11.252 1.00 95.25 92 LEU A O 1
ATOM 760 N N . SER A 1 93 ? 0.735 -7.938 -12.247 1.00 94.56 93 SER A N 1
ATOM 761 C CA . SER A 1 93 ? 0.368 -7.409 -13.558 1.00 94.56 93 SER A CA 1
ATOM 762 C C . SER A 1 93 ? -1.083 -6.920 -13.566 1.00 94.56 93 SER A C 1
ATOM 764 O O . SER A 1 93 ? -1.924 -7.401 -12.801 1.00 94.56 93 SER A O 1
ATOM 766 N N . LEU A 1 94 ? -1.434 -6.062 -14.527 1.00 93.88 94 LEU A N 1
ATOM 767 C CA . LEU A 1 94 ? -2.814 -5.597 -14.716 1.00 93.88 94 LEU A CA 1
ATOM 768 C C . LEU A 1 94 ? -3.820 -6.756 -14.864 1.00 93.88 94 LEU A C 1
ATOM 770 O O . LEU A 1 94 ? -4.938 -6.692 -14.351 1.00 93.88 94 LEU A O 1
ATOM 774 N N . LYS A 1 95 ? -3.427 -7.846 -15.540 1.00 95.38 95 LYS A N 1
ATOM 775 C CA . LYS A 1 95 ? -4.263 -9.051 -15.675 1.00 95.38 95 LYS A CA 1
ATOM 776 C C . LYS A 1 95 ? -4.549 -9.690 -14.313 1.00 95.38 95 LYS A C 1
ATOM 778 O O . LYS A 1 95 ? -5.679 -10.114 -14.064 1.00 95.38 95 LYS A O 1
ATOM 783 N N . GLN A 1 96 ? -3.542 -9.754 -13.443 1.00 95.75 96 GLN A N 1
ATOM 784 C CA . GLN A 1 96 ? -3.694 -10.293 -12.094 1.00 95.75 96 GLN A CA 1
ATOM 785 C C . GLN A 1 96 ? -4.522 -9.353 -11.211 1.00 95.75 96 GLN A C 1
ATOM 787 O O . GLN A 1 96 ? -5.442 -9.835 -10.559 1.00 95.75 96 GLN A O 1
ATOM 792 N N . VAL A 1 97 ? -4.309 -8.032 -11.288 1.00 95.12 97 VAL A N 1
ATOM 793 C CA . VAL A 1 97 ? -5.153 -7.030 -10.607 1.00 95.12 97 VAL A CA 1
ATOM 794 C C . VAL A 1 97 ? -6.626 -7.229 -10.969 1.00 95.12 97 VAL A C 1
ATOM 796 O O . VAL A 1 97 ? -7.453 -7.411 -10.084 1.00 95.12 97 VAL A O 1
ATOM 799 N N . ARG A 1 98 ? -6.970 -7.309 -12.264 1.00 93.31 98 ARG A N 1
ATOM 800 C CA . ARG A 1 98 ? -8.359 -7.531 -12.728 1.00 93.31 98 ARG A CA 1
ATOM 801 C C . ARG A 1 98 ? -8.975 -8.856 -12.263 1.00 93.31 98 ARG A C 1
ATOM 803 O O . ARG A 1 98 ? -10.198 -8.990 -12.257 1.00 93.31 98 ARG A O 1
ATOM 810 N N . SER A 1 99 ? -8.142 -9.833 -11.920 1.00 94.94 99 SER A N 1
ATOM 811 C CA . SER A 1 99 ? -8.565 -11.150 -11.434 1.00 94.94 99 SER A CA 1
ATOM 812 C C . SER A 1 99 ? -8.601 -11.229 -9.903 1.00 94.94 99 SER A C 1
ATOM 814 O O . SER A 1 99 ? -9.073 -12.227 -9.363 1.00 94.94 99 SER A O 1
ATOM 816 N N . HIS A 1 100 ? -8.110 -10.202 -9.203 1.00 94.88 100 HIS A N 1
ATOM 817 C CA . HIS A 1 100 ? -8.008 -10.182 -7.750 1.00 94.88 100 HIS A CA 1
ATOM 818 C C . HIS A 1 100 ? -9.406 -10.192 -7.096 1.00 94.88 100 HIS A C 1
ATOM 820 O O . HIS A 1 100 ? -10.297 -9.484 -7.577 1.00 94.88 100 HIS A O 1
ATOM 826 N N . PRO A 1 101 ? -9.624 -10.923 -5.978 1.00 94.19 101 PRO A N 1
ATOM 827 C CA . PRO A 1 101 ? -10.927 -11.021 -5.314 1.00 94.19 101 PRO A CA 1
ATOM 828 C C . PRO A 1 101 ? -11.612 -9.678 -5.057 1.00 94.19 101 PRO A C 1
ATOM 830 O O . PRO A 1 101 ? -12.805 -9.551 -5.306 1.00 94.19 101 PRO A O 1
ATOM 833 N N . TRP A 1 102 ? -10.856 -8.655 -4.647 1.00 93.50 102 TRP A N 1
ATOM 834 C CA . TRP A 1 102 ? -11.382 -7.301 -4.436 1.00 93.50 102 TRP A CA 1
ATOM 835 C C . TRP A 1 102 ? -12.089 -6.718 -5.675 1.00 93.50 102 TRP A C 1
ATOM 837 O O . TRP A 1 102 ? -13.177 -6.162 -5.550 1.00 93.50 102 TRP A O 1
ATOM 847 N N . MET A 1 103 ? -11.551 -6.943 -6.881 1.00 92.06 103 MET A N 1
ATOM 848 C CA . MET A 1 103 ? -12.166 -6.495 -8.142 1.00 92.06 103 MET A CA 1
ATOM 849 C C . MET A 1 103 ? -13.457 -7.254 -8.482 1.00 92.06 103 MET A C 1
ATOM 851 O O . MET A 1 103 ? -14.231 -6.813 -9.326 1.00 92.06 103 MET A O 1
ATOM 855 N N . LYS A 1 104 ? -13.699 -8.398 -7.833 1.00 87.88 104 LYS A N 1
ATOM 856 C CA . LYS A 1 104 ? -14.871 -9.259 -8.037 1.00 87.88 104 LYS A CA 1
ATOM 857 C C . LYS A 1 104 ? -15.995 -9.010 -7.039 1.00 87.88 104 LYS A C 1
ATOM 859 O O . LYS A 1 104 ? -17.104 -9.495 -7.245 1.00 87.88 104 LYS A O 1
ATOM 864 N N . ILE A 1 105 ? -15.744 -8.231 -5.986 1.00 78.94 105 ILE A N 1
ATOM 865 C CA . ILE A 1 105 ? -16.762 -7.884 -4.986 1.00 78.94 105 ILE A CA 1
ATOM 866 C C . ILE A 1 105 ? -17.837 -6.974 -5.604 1.00 78.94 105 ILE A C 1
ATOM 868 O O . ILE A 1 105 ? -19.024 -7.207 -5.381 1.00 78.94 105 ILE A O 1
ATOM 872 N N . GLY A 1 106 ? -17.446 -6.008 -6.445 1.00 58.97 106 GLY A N 1
ATOM 873 C CA . GLY A 1 106 ? -18.377 -5.095 -7.127 1.00 58.97 106 GLY A CA 1
ATOM 874 C C . GLY A 1 106 ? -19.290 -5.770 -8.159 1.00 58.97 106 GLY A C 1
ATOM 875 O O . GLY A 1 106 ? -20.386 -5.289 -8.415 1.00 58.97 106 GLY A O 1
ATOM 876 N N . GLU A 1 107 ? -18.896 -6.929 -8.696 1.00 55.09 107 GLU A N 1
ATOM 877 C CA . GLU A 1 107 ? -19.731 -7.721 -9.614 1.00 55.09 107 GLU A CA 1
ATOM 878 C C . GLU A 1 107 ? -20.878 -8.452 -8.878 1.00 55.09 107 GLU A C 1
ATOM 880 O O . GLU A 1 107 ? -21.811 -8.935 -9.515 1.00 55.09 107 GLU A O 1
ATOM 885 N N . ARG A 1 108 ? -20.836 -8.541 -7.536 1.00 52.44 108 ARG A N 1
ATOM 886 C CA . ARG A 1 108 ? -21.826 -9.276 -6.724 1.00 52.44 108 ARG A CA 1
ATOM 887 C C . ARG A 1 108 ? -22.936 -8.407 -6.126 1.00 52.44 108 ARG A C 1
ATOM 889 O O . ARG A 1 108 ? -23.878 -8.967 -5.571 1.00 52.44 108 ARG A O 1
ATOM 896 N N . GLN A 1 109 ? -22.868 -7.076 -6.224 1.00 44.03 109 GLN A N 1
ATOM 897 C CA . GLN A 1 109 ? -23.893 -6.182 -5.672 1.00 44.03 109 GLN A CA 1
ATOM 898 C C . GLN A 1 109 ? -24.225 -5.030 -6.633 1.00 44.03 109 GLN A C 1
ATOM 900 O O . GLN A 1 109 ? -23.472 -4.068 -6.732 1.00 44.03 109 GLN A O 1
ATOM 905 N N . THR A 1 110 ? -25.362 -5.130 -7.337 1.00 38.53 110 THR A N 1
ATOM 906 C CA . THR A 1 110 ? -26.477 -4.147 -7.328 1.00 38.53 110 THR A CA 1
ATOM 907 C C . THR A 1 110 ? -27.564 -4.515 -8.362 1.00 38.53 110 THR A C 1
ATOM 909 O O . THR A 1 110 ? -27.294 -4.543 -9.561 1.00 38.53 110 THR A O 1
ATOM 912 N N . PRO A 1 111 ? -28.837 -4.712 -7.957 1.00 35.38 111 PRO A N 1
ATOM 913 C CA . PRO A 1 111 ? -29.967 -4.214 -8.735 1.00 35.38 111 PRO A CA 1
ATOM 914 C C . PRO A 1 111 ? -29.832 -2.688 -8.821 1.00 35.38 111 PRO A C 1
ATOM 916 O O . PRO A 1 111 ? -29.666 -2.018 -7.803 1.00 35.38 111 PRO A O 1
ATOM 919 N N . HIS A 1 112 ? -29.853 -2.157 -10.040 1.00 39.28 112 HIS A N 1
ATOM 920 C CA . HIS A 1 112 ? -29.700 -0.741 -10.371 1.00 39.28 112 HIS A CA 1
ATOM 921 C C . HIS A 1 112 ? -30.628 0.165 -9.532 1.00 39.28 112 HIS A C 1
ATOM 923 O O . HIS A 1 112 ? -31.811 0.309 -9.831 1.00 39.28 112 HIS A O 1
ATOM 929 N N . VAL A 1 113 ? -30.079 0.852 -8.530 1.00 40.22 113 VAL A N 1
ATOM 930 C CA . VAL A 1 113 ? -30.598 2.152 -8.086 1.00 40.22 113 VAL A CA 1
ATOM 931 C C . VAL A 1 113 ? -29.466 3.141 -8.309 1.00 40.22 113 VAL A C 1
ATOM 933 O O . VAL A 1 113 ? -28.437 3.087 -7.641 1.00 40.22 113 VAL A O 1
ATOM 936 N N . ALA A 1 114 ? -29.620 3.983 -9.330 1.00 31.27 114 ALA A N 1
ATOM 937 C CA . ALA A 1 114 ? -28.624 4.976 -9.705 1.00 31.27 114 ALA A CA 1
ATOM 938 C C . ALA A 1 114 ? -28.346 5.924 -8.520 1.00 31.27 114 ALA A C 1
ATOM 940 O O . ALA A 1 114 ? -29.299 6.500 -7.982 1.00 31.27 114 ALA A O 1
ATOM 941 N N . PRO A 1 115 ? -27.080 6.135 -8.110 1.00 37.50 115 PRO A N 1
ATOM 942 C CA . PRO A 1 115 ? -26.769 7.142 -7.111 1.00 37.50 115 PRO A CA 1
ATOM 943 C C . PRO A 1 115 ? -27.020 8.524 -7.720 1.00 37.50 115 PRO A C 1
ATOM 945 O O . PRO A 1 115 ? -26.483 8.853 -8.780 1.00 37.50 115 PRO A O 1
ATOM 948 N N . ARG A 1 116 ? -27.819 9.359 -7.048 1.00 37.72 116 ARG A N 1
ATOM 949 C CA . ARG A 1 116 ? -27.795 10.802 -7.311 1.00 37.72 116 ARG A CA 1
ATOM 950 C C . ARG A 1 116 ? -26.434 11.313 -6.846 1.00 37.72 116 ARG A C 1
ATOM 952 O O . ARG A 1 116 ? -26.121 11.255 -5.661 1.00 37.72 116 ARG A O 1
ATOM 959 N N . TYR A 1 117 ? -25.615 11.743 -7.797 1.00 36.56 117 TYR A N 1
ATOM 960 C CA . TYR A 1 117 ? -24.274 12.257 -7.556 1.00 36.56 117 TYR A CA 1
ATOM 961 C C . TYR A 1 117 ? -24.308 13.516 -6.678 1.00 36.56 117 TYR A C 1
ATOM 963 O O . TYR A 1 117 ? -24.810 14.555 -7.099 1.00 36.56 117 TYR A O 1
ATOM 971 N N . SER A 1 118 ? -23.684 13.442 -5.502 1.00 42.44 118 SER A N 1
ATOM 972 C CA . SER A 1 118 ? -23.050 14.594 -4.856 1.00 42.44 118 SER A CA 1
ATOM 973 C C . SER A 1 118 ? -21.750 14.148 -4.174 1.00 42.44 118 SER A C 1
ATOM 975 O O . SER A 1 118 ? -21.725 13.837 -2.987 1.00 42.44 118 SER A O 1
ATOM 977 N N . GLY A 1 119 ? -20.668 14.086 -4.957 1.00 44.91 119 GLY A N 1
ATOM 978 C CA . GLY A 1 119 ? -19.331 14.449 -4.473 1.00 44.91 119 GLY A CA 1
ATOM 979 C C . GLY A 1 119 ? -18.267 13.374 -4.226 1.00 44.91 119 GLY A C 1
ATOM 980 O O . GLY A 1 119 ? -17.103 13.747 -4.254 1.00 44.91 119 GLY A O 1
ATOM 981 N N . ILE A 1 120 ? -18.569 12.089 -3.991 1.00 38.59 120 ILE A N 1
ATOM 982 C CA . ILE A 1 120 ? -17.524 11.109 -3.589 1.00 38.59 120 ILE A CA 1
ATOM 983 C C . ILE A 1 120 ? -17.812 9.704 -4.164 1.00 38.59 120 ILE A C 1
ATOM 985 O O . ILE A 1 120 ? -18.951 9.239 -4.042 1.00 38.59 120 ILE A O 1
ATOM 989 N N . PRO A 1 121 ? -16.833 8.986 -4.762 1.00 37.28 121 PRO A N 1
ATOM 990 C CA . PRO A 1 121 ? -17.008 7.588 -5.150 1.00 37.28 121 PRO A CA 1
ATOM 991 C C . PRO A 1 121 ? -17.170 6.685 -3.919 1.00 37.28 121 PRO A C 1
ATOM 993 O O . PRO A 1 121 ? -16.262 6.499 -3.113 1.00 37.28 121 PRO A O 1
ATOM 996 N N . GLN A 1 122 ? -18.362 6.113 -3.793 1.00 45.00 122 GLN A N 1
ATOM 997 C CA . GLN A 1 122 ? -18.748 5.121 -2.797 1.00 45.00 122 GLN A CA 1
ATOM 998 C C . GLN A 1 122 ? -17.970 3.809 -2.993 1.00 45.00 122 GLN A C 1
ATOM 1000 O O . GLN A 1 122 ? -18.293 3.074 -3.917 1.00 45.00 122 GLN A O 1
ATOM 1005 N N . VAL A 1 123 ? -17.016 3.499 -2.106 1.00 43.12 123 VAL A N 1
ATOM 1006 C CA . VAL A 1 123 ? -16.933 2.212 -1.374 1.00 43.12 123 VAL A CA 1
ATOM 1007 C C . VAL A 1 123 ? -16.229 2.477 -0.034 1.00 43.12 123 VAL A C 1
ATOM 1009 O O . VAL A 1 123 ? -15.055 2.168 0.153 1.00 43.12 123 VAL A O 1
ATOM 1012 N N . VAL A 1 124 ? -16.957 3.055 0.922 1.00 38.88 124 VAL A N 1
ATOM 1013 C CA . VAL A 1 124 ? -16.624 2.941 2.348 1.00 38.88 124 VAL A CA 1
ATOM 1014 C C . VAL A 1 124 ? -17.727 2.087 2.949 1.00 38.88 124 VAL A C 1
ATOM 1016 O O . VAL A 1 124 ? -18.888 2.490 2.957 1.00 38.88 124 VAL A O 1
ATOM 1019 N N . THR A 1 125 ? -17.400 0.881 3.411 1.00 38.69 125 THR A N 1
ATOM 1020 C CA . THR A 1 125 ? -18.360 0.075 4.169 1.00 38.69 125 THR A CA 1
ATOM 1021 C C . THR A 1 125 ? -18.579 0.757 5.518 1.00 38.69 125 THR A C 1
ATOM 1023 O O . THR A 1 125 ? -17.838 0.517 6.469 1.00 38.69 125 THR A O 1
ATOM 1026 N N . VAL A 1 126 ? -19.579 1.636 5.594 1.00 36.75 126 VAL A N 1
ATOM 1027 C CA . VAL A 1 126 ? -20.054 2.225 6.848 1.00 36.75 126 VAL A CA 1
ATOM 1028 C C . VAL A 1 126 ? -20.738 1.118 7.641 1.00 36.75 126 VAL A C 1
ATOM 1030 O O . VAL A 1 126 ? -21.854 0.709 7.324 1.00 36.75 126 VAL A O 1
ATOM 1033 N N . VAL A 1 127 ? -20.079 0.612 8.680 1.00 38.06 127 VAL A N 1
ATOM 1034 C CA . VAL A 1 127 ? -20.764 -0.182 9.704 1.00 38.06 127 VAL A CA 1
ATOM 1035 C C . VAL A 1 127 ? -21.358 0.804 10.706 1.00 38.06 127 VAL A C 1
ATOM 1037 O O . VAL A 1 127 ? -20.723 1.174 11.689 1.00 38.06 127 VAL A O 1
ATOM 1040 N N . SER A 1 128 ? -22.584 1.264 10.450 1.00 38.03 128 SER A N 1
ATOM 1041 C CA . SER A 1 128 ? -23.366 1.989 11.450 1.00 38.03 128 SER A CA 1
ATOM 1042 C C . SER A 1 128 ? -23.893 0.994 12.482 1.00 38.03 128 SER A C 1
ATOM 1044 O O . SER A 1 128 ? -24.755 0.177 12.160 1.00 38.03 128 SER A O 1
ATOM 1046 N N . ASN A 1 129 ? -23.425 1.076 13.727 1.00 34.00 129 ASN A N 1
ATOM 1047 C CA . ASN A 1 129 ? -24.146 0.491 14.852 1.00 34.00 129 ASN A CA 1
ATOM 1048 C C . ASN A 1 129 ? -24.802 1.620 15.649 1.00 34.00 129 ASN A C 1
ATOM 1050 O O . ASN A 1 129 ? -24.193 2.245 16.514 1.00 34.00 129 ASN A O 1
ATOM 1054 N N . SER A 1 130 ? -26.066 1.888 15.331 1.00 42.72 130 SER A N 1
ATOM 1055 C CA . SER A 1 130 ? -26.955 2.704 16.150 1.00 42.72 130 SER A CA 1
ATOM 1056 C C . SER A 1 130 ? -27.384 1.901 17.375 1.00 42.72 130 SER A C 1
ATOM 1058 O O . SER A 1 130 ? -28.123 0.935 17.216 1.00 42.72 130 SER A O 1
ATOM 1060 N N . ARG A 1 131 ? -26.985 2.319 18.585 1.00 34.69 131 ARG A N 1
ATOM 1061 C CA . ARG A 1 131 ? -27.777 2.126 19.818 1.00 34.69 131 ARG A CA 1
ATOM 1062 C C . ARG A 1 131 ? -27.548 3.272 20.815 1.00 34.69 131 ARG A C 1
ATOM 1064 O O . ARG A 1 131 ? -26.716 3.185 21.706 1.00 34.69 131 ARG A O 1
ATOM 1071 N N . HIS A 1 132 ? -28.353 4.316 20.671 1.00 38.91 132 HIS A N 1
ATOM 1072 C CA . HIS A 1 132 ? -29.000 5.053 21.767 1.00 38.91 132 HIS A CA 1
ATOM 1073 C C . HIS A 1 132 ? -30.497 4.694 21.607 1.00 38.91 132 HIS A C 1
ATOM 1075 O O . HIS A 1 132 ? -30.931 4.552 20.470 1.00 38.91 132 HIS A O 1
ATOM 1081 N N . THR A 1 133 ? -31.372 4.433 22.576 1.00 39.66 133 THR A N 1
ATOM 1082 C CA . THR A 1 133 ? -31.511 4.704 24.015 1.00 39.66 133 THR A CA 1
ATOM 1083 C C . THR A 1 133 ? -32.757 3.938 24.489 1.00 39.66 133 THR A C 1
ATOM 1085 O O . THR A 1 133 ? -33.733 3.896 23.748 1.00 39.66 133 THR A O 1
ATOM 1088 N N . 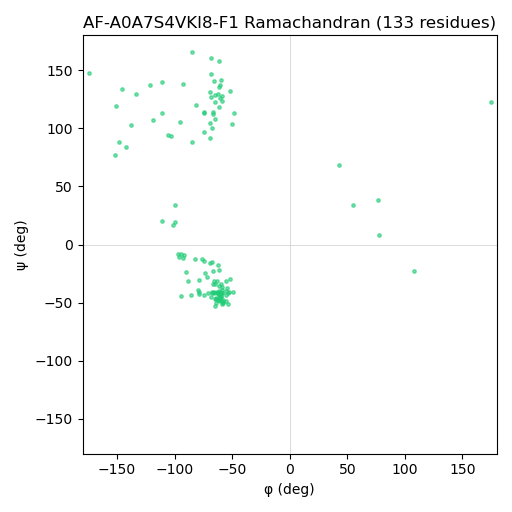HIS A 1 134 ? -32.776 3.452 25.726 1.00 35.53 134 HIS A N 1
ATOM 1089 C CA . HIS A 1 134 ? -33.936 3.450 26.635 1.00 35.53 134 HIS A CA 1
ATOM 1090 C C . HIS A 1 134 ? -33.292 3.514 28.029 1.00 35.53 134 HIS A C 1
ATOM 1092 O O . HIS A 1 134 ? -32.357 2.760 28.280 1.00 35.53 134 HIS A O 1
ATOM 1098 N N . GLY A 1 135 ? -33.537 4.534 28.845 1.00 34.28 135 GLY A N 1
ATOM 1099 C CA . GLY A 1 135 ? -34.829 4.881 29.426 1.00 34.28 135 GLY A CA 1
ATOM 1100 C C . GLY A 1 135 ? -34.661 4.662 30.921 1.00 34.28 135 GLY A C 1
ATOM 1101 O O . GLY A 1 135 ? -34.357 3.504 31.272 1.00 34.28 135 GLY A O 1
#